Protein AF-A0A7S2QCB8-F1 (afdb_monomer_lite)

Foldseek 3Di:
DVLLVQLVVLLVQLVVLQVLLVVWDPQWPFNLSVLSNLLSVLSNLVSVLSVLVVVLVVLLVVLVVLQVVLVVCVVVVNNVSSVVSPVVSVVSVVVSVVSNPVSVVSNVVSVVSNVVSLVVNVVRLVVTDCVRGVNSSVVNVVVVVVVVVVVVVVVVVVVVVPPDPD

Sequence (166 aa):
FSGLCSANFYLLICAVYVWFALSIPKTCNVRLSDAFLGLGVLNGMMGLVMGCFLCVAQTMLSALSHSAIADKYRIEGREEEASSQESDYETEANWASKGILVPTCLYLVVMNGLMIFWTFGVFQALQADDMKCGGAGFVFWVLFVLNMVNCCLSSATGTSAYQVPQ

pLDDT: mean 89.17, std 12.43, range [39.75, 97.44]

Structure (mmCIF, N/CA/C/O backbone):
data_AF-A0A7S2QCB8-F1
#
_entry.id   AF-A0A7S2QCB8-F1
#
loop_
_atom_site.group_PDB
_atom_site.id
_atom_site.type_symbol
_atom_site.label_atom_id
_atom_site.label_alt_id
_atom_site.label_comp_id
_atom_site.label_asym_id
_atom_site.label_entity_id
_atom_site.label_seq_id
_atom_site.pdbx_PDB_ins_code
_atom_site.Cartn_x
_atom_site.Cartn_y
_atom_site.Cartn_z
_atom_site.occupancy
_atom_site.B_iso_or_equiv
_atom_site.auth_seq_id
_atom_site.auth_comp_id
_atom_site.auth_asym_id
_atom_site.auth_atom_id
_atom_site.pdbx_PDB_model_num
ATOM 1 N N . PHE A 1 1 ? 1.004 -0.190 16.581 1.00 56.00 1 PHE A N 1
ATOM 2 C CA . PHE A 1 1 ? 2.406 -0.137 16.108 1.00 56.00 1 PHE A CA 1
ATOM 3 C C . PHE A 1 1 ? 2.613 -0.799 14.750 1.00 56.00 1 PHE A C 1
ATOM 5 O O . PHE A 1 1 ? 3.162 -0.135 13.883 1.00 56.00 1 PHE A O 1
ATOM 12 N N . SER A 1 2 ? 2.131 -2.029 14.518 1.00 75.12 2 SER A N 1
ATOM 13 C CA . SER A 1 2 ? 2.350 -2.750 13.246 1.00 75.12 2 SER A CA 1
ATOM 14 C C . SER A 1 2 ? 1.977 -1.947 11.983 1.00 75.12 2 SER A C 1
ATOM 16 O O . SER A 1 2 ? 2.818 -1.760 11.109 1.00 75.12 2 SER A O 1
ATOM 18 N N . GLY A 1 3 ? 0.776 -1.354 11.919 1.00 75.12 3 GLY A N 1
ATOM 19 C CA . GLY A 1 3 ? 0.341 -0.669 10.692 1.00 75.12 3 GLY A CA 1
ATOM 20 C C . GLY A 1 3 ? 1.106 0.621 10.357 1.00 75.12 3 GLY A C 1
ATOM 21 O O . GLY A 1 3 ? 1.259 0.937 9.181 1.00 75.12 3 GLY A O 1
ATOM 22 N N . LEU A 1 4 ? 1.649 1.347 11.348 1.00 82.62 4 LEU A N 1
ATOM 23 C CA . LEU A 1 4 ? 2.470 2.541 11.078 1.00 82.62 4 LEU A CA 1
ATOM 24 C C . LEU A 1 4 ? 3.821 2.135 10.482 1.00 82.62 4 LEU A C 1
ATOM 26 O O . LEU A 1 4 ? 4.315 2.786 9.563 1.00 82.62 4 LEU A O 1
ATOM 30 N N . CYS A 1 5 ? 4.396 1.033 10.969 1.00 85.81 5 CYS A N 1
ATOM 31 C CA . CYS A 1 5 ? 5.588 0.442 10.372 1.00 85.81 5 CYS A CA 1
ATOM 32 C C . CYS A 1 5 ? 5.316 0.023 8.921 1.00 85.81 5 CYS A C 1
ATOM 34 O O . CYS A 1 5 ? 6.105 0.358 8.041 1.00 85.81 5 CYS A O 1
ATOM 36 N N . SER A 1 6 ? 4.175 -0.623 8.651 1.00 84.25 6 SER A N 1
ATOM 37 C CA . SER A 1 6 ? 3.771 -0.994 7.289 1.00 84.25 6 SER A CA 1
ATOM 38 C C . SER A 1 6 ? 3.604 0.224 6.376 1.00 84.25 6 SER A C 1
ATOM 40 O O . SER A 1 6 ? 4.128 0.220 5.266 1.00 84.25 6 SER A O 1
ATOM 42 N N . ALA A 1 7 ? 2.935 1.287 6.836 1.00 88.81 7 ALA A N 1
ATOM 43 C CA . ALA A 1 7 ? 2.750 2.510 6.053 1.00 88.81 7 ALA A CA 1
ATOM 44 C C . ALA A 1 7 ? 4.093 3.166 5.683 1.00 88.81 7 ALA A C 1
ATOM 46 O O . ALA A 1 7 ? 4.331 3.473 4.516 1.00 88.81 7 ALA A O 1
ATOM 47 N N . ASN A 1 8 ? 5.004 3.306 6.653 1.00 90.25 8 ASN A N 1
ATOM 48 C CA . ASN A 1 8 ? 6.350 3.829 6.402 1.00 90.25 8 ASN A CA 1
ATOM 49 C C . ASN A 1 8 ? 7.135 2.944 5.429 1.00 90.25 8 ASN A C 1
ATOM 51 O O . ASN A 1 8 ? 7.797 3.452 4.529 1.00 90.25 8 ASN A O 1
ATOM 55 N N . PHE A 1 9 ? 7.032 1.623 5.570 1.00 90.81 9 PHE A N 1
ATOM 56 C CA . PHE A 1 9 ? 7.701 0.684 4.678 1.00 90.81 9 PHE A CA 1
ATOM 57 C C . PHE A 1 9 ? 7.210 0.815 3.228 1.00 90.81 9 PHE A C 1
ATOM 59 O O . PHE A 1 9 ? 8.029 0.877 2.313 1.00 90.81 9 PHE A O 1
ATOM 66 N N . TYR A 1 10 ? 5.899 0.956 3.004 1.00 92.06 10 TYR A N 1
ATOM 67 C CA . TYR A 1 10 ? 5.341 1.201 1.669 1.00 92.06 10 TYR A CA 1
ATOM 68 C C . TYR A 1 10 ? 5.798 2.534 1.060 1.00 92.06 10 TYR A C 1
ATOM 70 O O . TYR A 1 10 ? 6.093 2.593 -0.135 1.00 92.06 10 TYR A O 1
ATOM 78 N N . LEU A 1 11 ? 5.917 3.593 1.867 1.00 92.50 11 LEU A N 1
ATOM 79 C CA . LEU A 1 11 ? 6.437 4.886 1.410 1.00 92.50 11 LEU A CA 1
ATOM 80 C C . LEU A 1 11 ? 7.932 4.824 1.066 1.00 92.50 11 LEU A C 1
ATOM 82 O O . LEU A 1 11 ? 8.352 5.393 0.059 1.00 92.50 11 LEU A O 1
ATOM 86 N N . LEU A 1 12 ? 8.728 4.092 1.849 1.00 94.44 12 LEU A N 1
ATOM 87 C CA . LEU A 1 12 ? 10.137 3.840 1.534 1.00 94.44 12 LEU A CA 1
ATOM 88 C C . LEU A 1 12 ? 10.278 3.052 0.230 1.00 94.44 12 LEU A C 1
ATOM 90 O O . LEU A 1 12 ? 11.070 3.424 -0.633 1.00 94.44 12 LEU A O 1
ATOM 94 N N . ILE A 1 13 ? 9.471 2.006 0.055 1.00 92.50 13 ILE A N 1
ATOM 95 C CA . ILE A 1 13 ? 9.420 1.236 -1.188 1.00 92.50 13 ILE A CA 1
ATOM 96 C C . ILE A 1 13 ? 9.054 2.141 -2.370 1.00 92.50 13 ILE A C 1
ATOM 98 O O . ILE A 1 13 ? 9.735 2.099 -3.393 1.00 92.50 13 ILE A O 1
ATOM 102 N N . CYS A 1 14 ? 8.032 2.990 -2.230 1.00 95.19 14 CYS A N 1
ATOM 103 C CA . CYS A 1 14 ? 7.658 3.978 -3.242 1.00 95.19 14 CYS A CA 1
ATOM 104 C C . CYS A 1 14 ? 8.858 4.843 -3.652 1.00 95.19 14 CYS A C 1
ATOM 106 O O . CYS A 1 14 ? 9.175 4.926 -4.839 1.00 95.19 14 CYS A O 1
ATOM 108 N N . ALA A 1 15 ? 9.575 5.414 -2.679 1.00 95.75 15 ALA A N 1
ATOM 109 C CA . ALA A 1 15 ? 10.750 6.239 -2.940 1.00 95.75 15 ALA A CA 1
ATOM 110 C C . ALA A 1 15 ? 11.845 5.470 -3.698 1.00 95.75 15 ALA A C 1
ATOM 112 O O . ALA A 1 15 ? 12.401 5.993 -4.662 1.00 95.75 15 ALA A O 1
ATOM 113 N N . VAL A 1 16 ? 12.110 4.216 -3.316 1.00 94.81 16 VAL A N 1
ATOM 114 C CA . VAL A 1 16 ? 13.086 3.349 -3.995 1.00 94.81 16 VAL A CA 1
ATOM 115 C C . VAL A 1 16 ? 12.671 3.077 -5.445 1.00 94.81 16 VAL A C 1
ATOM 117 O O . VAL A 1 16 ? 13.484 3.248 -6.351 1.00 94.81 16 VAL A O 1
ATOM 120 N N . TYR A 1 17 ? 11.412 2.709 -5.692 1.00 94.62 17 TYR A N 1
ATOM 121 C CA . TYR A 1 17 ? 10.902 2.460 -7.046 1.00 94.62 17 TYR A CA 1
ATOM 122 C C . TYR A 1 17 ? 10.975 3.706 -7.935 1.00 94.62 17 TYR A C 1
ATOM 124 O O . TYR A 1 17 ? 11.437 3.617 -9.072 1.00 94.62 17 TYR A O 1
ATOM 132 N N . VAL A 1 18 ? 10.568 4.870 -7.420 1.00 95.94 18 VAL A N 1
ATOM 133 C CA . VAL A 1 18 ? 10.632 6.142 -8.156 1.00 95.94 18 VAL A CA 1
ATOM 134 C C . VAL A 1 18 ? 12.083 6.524 -8.450 1.00 95.94 18 VAL A C 1
ATOM 136 O O . VAL A 1 18 ? 12.406 6.894 -9.577 1.00 95.94 18 VAL A O 1
ATOM 139 N N . TRP A 1 19 ? 12.978 6.379 -7.471 1.00 95.56 19 TRP A N 1
ATOM 140 C CA . TRP A 1 19 ? 14.405 6.633 -7.657 1.00 95.56 19 TRP A CA 1
ATOM 141 C C . TRP A 1 19 ? 15.010 5.746 -8.753 1.00 95.56 19 TRP A C 1
ATOM 143 O O . TRP A 1 19 ? 15.712 6.236 -9.643 1.00 95.56 19 TRP A O 1
ATOM 153 N N . PHE A 1 20 ? 14.700 4.446 -8.741 1.00 92.50 20 PHE A N 1
ATOM 154 C CA . PHE A 1 20 ? 15.151 3.526 -9.785 1.00 92.50 20 PHE A CA 1
ATOM 155 C C . PHE A 1 20 ? 14.549 3.852 -11.149 1.00 92.50 20 PHE A C 1
ATOM 157 O O . PHE A 1 20 ? 15.282 3.840 -12.135 1.00 92.50 20 PHE A O 1
ATOM 164 N N . ALA A 1 21 ? 13.264 4.212 -11.221 1.00 94.62 21 ALA A N 1
ATOM 165 C CA . ALA A 1 21 ? 12.627 4.615 -12.473 1.00 94.62 21 ALA A CA 1
ATOM 166 C C . ALA A 1 21 ? 13.378 5.773 -13.150 1.00 94.62 21 ALA A C 1
ATOM 168 O O . ALA A 1 21 ? 13.568 5.753 -14.367 1.00 94.62 21 ALA A O 1
ATOM 169 N N . LEU A 1 22 ? 13.848 6.745 -12.360 1.00 94.94 22 LEU A N 1
ATOM 170 C CA . LEU A 1 22 ? 14.623 7.897 -12.834 1.00 94.94 22 LEU A CA 1
ATOM 171 C C . LEU A 1 22 ? 16.081 7.558 -13.180 1.00 94.94 22 LEU A C 1
ATOM 173 O O . LEU A 1 22 ? 16.705 8.279 -13.955 1.00 94.94 22 LEU A O 1
ATOM 177 N N . SER A 1 23 ? 16.618 6.470 -12.626 1.00 94.75 23 SER A N 1
ATOM 178 C CA . SER A 1 23 ? 17.999 6.027 -12.856 1.00 94.75 23 SER A CA 1
ATOM 179 C C . SER A 1 23 ? 18.163 5.196 -14.137 1.00 94.75 23 SER A C 1
ATOM 181 O O . SER A 1 23 ? 19.288 4.969 -14.581 1.00 94.75 23 SER A O 1
ATOM 183 N N . ILE A 1 24 ? 17.064 4.731 -14.743 1.00 92.31 24 ILE A N 1
ATOM 184 C CA . ILE A 1 24 ? 17.103 3.911 -15.959 1.00 92.31 24 ILE A CA 1
ATOM 185 C C . ILE A 1 24 ? 17.470 4.786 -17.172 1.00 92.31 24 ILE A C 1
ATOM 187 O O . ILE A 1 24 ? 16.783 5.777 -17.444 1.00 92.31 24 ILE A O 1
ATOM 191 N N . PRO A 1 25 ? 18.509 4.424 -17.951 1.00 92.88 25 PRO A N 1
ATOM 192 C CA . PRO A 1 25 ? 18.880 5.163 -19.150 1.00 92.88 25 PRO A CA 1
ATOM 193 C C . PRO A 1 25 ? 17.734 5.220 -20.165 1.00 92.88 25 PRO A C 1
ATOM 195 O O . PRO A 1 25 ? 17.111 4.204 -20.478 1.00 92.88 25 PRO A O 1
ATOM 198 N N . LYS A 1 26 ? 17.524 6.391 -20.779 1.00 91.75 26 LYS A N 1
ATOM 199 C CA . LYS A 1 26 ? 16.539 6.572 -21.867 1.00 91.75 26 LYS A CA 1
ATOM 200 C C . LYS A 1 26 ? 16.840 5.726 -23.116 1.00 91.75 26 LYS A C 1
ATOM 202 O O . LYS A 1 26 ? 15.996 5.624 -23.995 1.00 91.75 26 LYS A O 1
ATOM 207 N N . THR A 1 27 ? 18.039 5.148 -23.199 1.00 92.44 27 THR A N 1
ATOM 208 C CA . THR A 1 27 ? 18.498 4.251 -24.272 1.00 92.44 27 THR A CA 1
ATOM 209 C C . THR A 1 27 ? 18.047 2.800 -24.097 1.00 92.44 27 THR A C 1
ATOM 211 O O . THR A 1 27 ? 18.306 1.981 -24.979 1.00 92.44 27 THR A O 1
ATOM 214 N N . CYS A 1 28 ? 17.414 2.456 -22.972 1.00 91.00 28 CYS A N 1
ATOM 215 C CA . CYS A 1 28 ? 16.881 1.118 -22.740 1.00 91.00 28 CYS A CA 1
ATOM 216 C C . CYS A 1 28 ? 15.821 0.778 -23.802 1.00 91.00 28 CYS A C 1
ATOM 218 O O . CYS A 1 28 ? 14.974 1.601 -24.149 1.00 91.00 28 CYS A O 1
ATOM 220 N N . ASN A 1 29 ? 15.876 -0.443 -24.336 1.00 93.31 29 ASN A N 1
ATOM 221 C CA . ASN A 1 29 ? 15.007 -0.895 -25.428 1.00 93.31 29 ASN A CA 1
ATOM 222 C C . ASN A 1 29 ? 13.550 -1.127 -24.993 1.00 93.31 29 ASN A C 1
ATOM 224 O O . ASN A 1 29 ? 12.677 -1.299 -25.841 1.00 93.31 29 ASN A O 1
ATOM 228 N N . VAL A 1 30 ? 13.290 -1.138 -23.684 1.00 94.19 30 VAL A N 1
ATOM 229 C CA . VAL A 1 30 ? 11.980 -1.388 -23.083 1.00 94.19 30 VAL A CA 1
ATOM 230 C C . VAL A 1 30 ? 11.581 -0.263 -22.130 1.00 94.19 30 VAL A C 1
ATOM 232 O O . VAL A 1 30 ? 12.409 0.430 -21.541 1.00 94.19 30 VAL A O 1
ATOM 235 N N . ARG A 1 31 ? 10.272 -0.115 -21.919 1.00 94.00 31 ARG A N 1
ATOM 236 C CA . ARG A 1 31 ? 9.667 0.872 -21.007 1.00 94.00 31 ARG A CA 1
ATOM 237 C C . ARG A 1 31 ? 9.683 0.396 -19.551 1.00 94.00 31 ARG A C 1
ATOM 239 O O . ARG A 1 31 ? 8.649 0.356 -18.894 1.00 94.00 31 ARG A O 1
ATOM 246 N N . LEU A 1 32 ? 10.847 -0.023 -19.058 1.00 92.88 32 LEU A N 1
ATOM 247 C CA . LEU A 1 32 ? 10.976 -0.542 -17.694 1.00 92.88 32 LEU A CA 1
ATOM 248 C C . LEU A 1 32 ? 10.801 0.576 -16.650 1.00 92.88 32 LEU A C 1
ATOM 250 O O . LEU A 1 32 ? 10.198 0.347 -15.608 1.00 92.88 32 LEU A O 1
ATOM 254 N N . SER A 1 33 ? 11.230 1.803 -16.971 1.00 94.44 33 SER A N 1
ATOM 255 C CA . SER A 1 33 ? 11.021 2.994 -16.130 1.00 94.44 33 SER A CA 1
ATOM 256 C C . SER A 1 33 ? 9.543 3.214 -15.782 1.00 94.44 33 SER A C 1
ATOM 258 O O . SER A 1 33 ? 9.221 3.433 -14.617 1.00 94.44 33 SER A O 1
ATOM 260 N N . ASP A 1 34 ? 8.632 3.028 -16.742 1.00 95.75 34 ASP A N 1
ATOM 261 C CA . ASP A 1 34 ? 7.192 3.177 -16.503 1.00 95.75 34 ASP A CA 1
ATOM 262 C C . ASP A 1 34 ? 6.638 2.087 -15.575 1.00 95.75 34 ASP A C 1
ATOM 264 O O . ASP A 1 34 ? 5.755 2.358 -14.761 1.00 95.75 34 ASP A O 1
ATOM 268 N N . ALA A 1 35 ? 7.178 0.865 -15.660 1.00 95.19 35 ALA A N 1
ATOM 269 C CA . ALA A 1 35 ? 6.815 -0.216 -14.748 1.00 95.19 35 ALA A CA 1
ATOM 270 C C . ALA A 1 35 ? 7.257 0.105 -13.312 1.00 95.19 35 ALA A C 1
ATOM 272 O O . ALA A 1 35 ? 6.443 0.028 -12.392 1.00 95.19 35 ALA A O 1
ATOM 273 N N . PHE A 1 36 ? 8.512 0.533 -13.122 1.00 95.62 36 PHE A N 1
ATOM 274 C CA . PHE A 1 36 ? 9.020 0.962 -11.814 1.00 95.62 36 PHE A CA 1
ATOM 275 C C . PHE A 1 36 ? 8.232 2.155 -11.262 1.00 95.62 36 PHE A C 1
ATOM 277 O O . PHE A 1 36 ? 7.857 2.145 -10.092 1.00 95.62 36 PHE A O 1
ATOM 284 N N . LEU A 1 37 ? 7.929 3.155 -12.093 1.00 97.12 37 LEU A N 1
ATOM 285 C CA . LEU A 1 37 ? 7.172 4.333 -11.675 1.00 97.12 37 LEU A CA 1
ATOM 286 C C . LEU A 1 37 ? 5.752 3.960 -11.234 1.00 97.12 37 LEU A C 1
ATOM 288 O O . LEU A 1 37 ? 5.313 4.385 -10.166 1.00 97.12 37 LEU A O 1
ATOM 292 N N . GLY A 1 38 ? 5.052 3.133 -12.015 1.00 96.25 38 GLY A N 1
ATOM 293 C CA . GLY A 1 38 ? 3.713 2.662 -11.670 1.00 96.25 38 GLY A CA 1
ATOM 294 C C . GLY A 1 38 ? 3.691 1.843 -10.382 1.00 96.25 38 GLY A C 1
ATOM 295 O O . GLY A 1 38 ? 2.873 2.111 -9.501 1.00 96.25 38 GLY A O 1
ATOM 296 N N . LEU A 1 39 ? 4.638 0.910 -10.221 1.00 95.81 39 LEU A N 1
ATOM 297 C CA . LEU A 1 39 ? 4.814 0.157 -8.976 1.00 95.81 39 LEU A CA 1
ATOM 298 C C . LEU A 1 39 ? 5.092 1.091 -7.792 1.00 95.81 39 LEU A C 1
ATOM 300 O O . LEU A 1 39 ? 4.492 0.917 -6.732 1.00 95.81 39 LEU A O 1
ATOM 304 N N . GLY A 1 40 ? 5.945 2.101 -7.965 1.00 96.31 40 GLY A N 1
ATOM 305 C CA . GLY A 1 40 ? 6.236 3.093 -6.932 1.00 96.31 40 GLY A CA 1
ATOM 306 C C . GLY A 1 40 ? 4.990 3.855 -6.492 1.00 96.31 40 GLY A C 1
ATOM 307 O O . GLY A 1 40 ? 4.644 3.834 -5.313 1.00 96.31 40 GLY A O 1
ATOM 308 N N . VAL A 1 41 ? 4.261 4.449 -7.441 1.00 97.44 41 VAL A N 1
ATOM 309 C CA . VAL A 1 41 ? 3.033 5.215 -7.167 1.00 97.44 41 VAL A CA 1
ATOM 310 C C . VAL A 1 41 ? 1.978 4.356 -6.468 1.00 97.44 41 VAL A C 1
ATOM 312 O O . VAL A 1 41 ? 1.399 4.785 -5.470 1.00 97.44 41 VAL A O 1
ATOM 315 N N . LEU A 1 42 ? 1.757 3.125 -6.937 1.00 96.94 42 LEU A N 1
ATOM 316 C CA . LEU A 1 42 ? 0.808 2.198 -6.317 1.00 96.94 42 LEU A CA 1
ATOM 317 C C . LEU A 1 42 ? 1.217 1.810 -4.890 1.00 96.94 42 LEU A C 1
ATOM 319 O O . LEU A 1 42 ? 0.365 1.788 -4.004 1.00 96.94 42 LEU A O 1
ATOM 323 N N . ASN A 1 43 ? 2.508 1.574 -4.631 1.00 95.19 43 ASN A N 1
ATOM 324 C CA . ASN A 1 43 ? 3.004 1.352 -3.268 1.00 95.19 43 ASN A CA 1
ATOM 325 C C . ASN A 1 43 ? 2.822 2.601 -2.388 1.00 95.19 43 ASN A C 1
ATOM 327 O O . ASN A 1 43 ? 2.431 2.480 -1.231 1.00 95.19 43 ASN A O 1
ATOM 331 N N . GLY A 1 44 ? 3.019 3.805 -2.931 1.00 96.06 44 GLY A N 1
ATOM 332 C CA . GLY A 1 44 ? 2.738 5.054 -2.220 1.00 96.06 44 GLY A CA 1
ATOM 333 C C . GLY A 1 44 ? 1.266 5.174 -1.814 1.00 96.06 44 GLY A C 1
ATOM 334 O O . GLY A 1 44 ? 0.964 5.451 -0.653 1.00 96.06 44 GLY A O 1
ATOM 335 N N . MET A 1 45 ? 0.347 4.882 -2.740 1.00 96.81 45 MET A N 1
ATOM 336 C CA . MET A 1 45 ? -1.092 4.837 -2.453 1.00 96.81 45 MET A CA 1
ATOM 337 C C . MET A 1 45 ? -1.437 3.762 -1.416 1.00 96.81 45 MET A C 1
ATOM 339 O O . MET A 1 45 ? -2.250 4.018 -0.530 1.00 96.81 45 MET A O 1
ATOM 343 N N . MET A 1 46 ? -0.786 2.595 -1.464 1.00 94.50 46 MET A N 1
ATOM 344 C CA . MET A 1 46 ? -0.945 1.556 -0.442 1.00 94.50 46 MET A CA 1
ATOM 345 C C . MET A 1 46 ? -0.528 2.057 0.949 1.00 94.50 46 MET A C 1
ATOM 347 O O . MET A 1 46 ? -1.225 1.803 1.928 1.00 94.50 46 MET A O 1
ATOM 351 N N . GLY A 1 47 ? 0.561 2.825 1.046 1.00 93.81 47 GLY A N 1
ATOM 352 C CA . GLY A 1 47 ? 0.979 3.463 2.298 1.00 93.81 47 GLY A CA 1
ATOM 353 C C . GLY A 1 47 ? -0.096 4.388 2.882 1.00 93.81 47 GLY A C 1
ATOM 354 O O . GLY A 1 47 ? -0.376 4.324 4.080 1.00 93.81 47 GLY A O 1
ATOM 355 N N . LEU A 1 48 ? -0.756 5.187 2.037 1.00 94.75 48 LEU A N 1
ATOM 356 C CA . LEU A 1 48 ? -1.869 6.053 2.451 1.00 94.75 48 LEU A CA 1
ATOM 357 C C . LEU A 1 48 ? -3.085 5.244 2.916 1.00 94.75 48 LEU A C 1
ATOM 359 O O . LEU A 1 48 ? -3.654 5.541 3.964 1.00 94.75 48 LEU A O 1
ATOM 363 N N . VAL A 1 49 ? -3.441 4.188 2.181 1.00 94.38 49 VAL A N 1
ATOM 364 C CA . VAL A 1 49 ? -4.520 3.259 2.547 1.00 94.38 49 VAL A CA 1
ATOM 365 C C . VAL A 1 49 ? -4.268 2.633 3.920 1.00 94.38 49 VAL A C 1
ATOM 367 O O . VAL A 1 49 ? -5.172 2.597 4.754 1.00 94.38 49 VAL A O 1
ATOM 370 N N . MET A 1 50 ? -3.035 2.195 4.194 1.00 92.56 50 MET A N 1
ATOM 371 C CA . MET A 1 50 ? -2.654 1.661 5.508 1.00 92.56 50 MET A CA 1
ATOM 372 C C . MET A 1 50 ? -2.772 2.718 6.611 1.00 92.56 50 MET A C 1
ATOM 374 O O . MET A 1 50 ? -3.228 2.406 7.710 1.00 92.56 50 MET A O 1
ATOM 378 N N . GLY A 1 51 ? -2.435 3.976 6.314 1.00 91.94 51 GLY A N 1
ATOM 379 C CA . GLY A 1 51 ? -2.690 5.108 7.207 1.00 91.94 51 GLY A CA 1
ATOM 380 C C . GLY A 1 51 ? -4.177 5.274 7.538 1.00 91.94 51 GLY A C 1
ATOM 381 O O . GLY A 1 51 ? -4.533 5.397 8.707 1.00 91.94 51 GLY A O 1
ATOM 382 N N . CYS A 1 52 ? -5.061 5.191 6.540 1.00 92.94 52 CYS A N 1
ATOM 383 C CA . CYS A 1 52 ? -6.508 5.244 6.762 1.00 92.94 52 CYS A CA 1
ATOM 384 C C . CYS A 1 52 ? -7.007 4.072 7.621 1.00 92.94 52 CYS A C 1
ATOM 386 O O . CYS A 1 52 ? -7.798 4.281 8.541 1.00 92.94 52 CYS A O 1
ATOM 388 N N . PHE A 1 53 ? -6.522 2.851 7.369 1.00 92.06 53 PHE A N 1
ATOM 389 C CA . PHE A 1 53 ? -6.870 1.688 8.188 1.00 92.06 53 PHE A CA 1
ATOM 390 C C . PHE A 1 53 ? -6.434 1.840 9.646 1.00 92.06 53 PHE A C 1
ATOM 392 O O . PHE A 1 53 ? -7.162 1.405 10.534 1.00 92.06 53 PHE A O 1
ATOM 399 N N . LEU A 1 54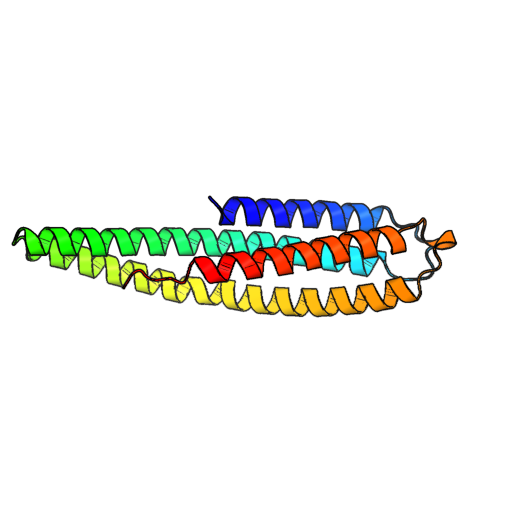 ? -5.295 2.483 9.919 1.00 92.50 54 LEU A N 1
ATOM 400 C CA . LEU A 1 54 ? -4.874 2.776 11.291 1.00 92.50 54 LEU A CA 1
ATOM 401 C C . LEU A 1 54 ? -5.858 3.694 12.016 1.00 92.50 54 LEU A C 1
ATOM 403 O O . LEU A 1 54 ? -6.172 3.426 13.172 1.00 92.50 54 LEU A O 1
ATOM 407 N N . CYS A 1 55 ? -6.352 4.742 11.354 1.00 91.69 55 CYS A N 1
ATOM 408 C CA . CYS A 1 55 ? -7.345 5.638 11.947 1.00 91.69 55 CYS A CA 1
ATOM 409 C C . CYS A 1 55 ? -8.638 4.884 12.280 1.00 91.69 55 CYS A C 1
ATOM 411 O O . CYS A 1 55 ? -9.141 4.990 13.394 1.00 91.69 55 CYS A O 1
ATOM 413 N N . VAL A 1 56 ? -9.131 4.053 11.354 1.00 92.38 56 VAL A N 1
ATOM 414 C CA . VAL A 1 56 ? -10.324 3.221 11.592 1.00 92.38 56 VAL A CA 1
ATOM 415 C C . VAL A 1 56 ? -10.087 2.224 12.731 1.00 92.38 56 VAL A C 1
ATOM 417 O O . VAL A 1 56 ? -10.953 2.042 13.583 1.00 92.38 56 VAL A O 1
ATOM 420 N N . ALA A 1 57 ? -8.906 1.604 12.785 1.00 91.19 57 ALA A N 1
ATOM 421 C CA . ALA A 1 57 ? -8.547 0.679 13.853 1.00 91.19 57 ALA A CA 1
ATOM 422 C C . ALA A 1 57 ? -8.493 1.368 15.226 1.00 91.19 57 ALA A C 1
ATOM 424 O O . ALA A 1 57 ? -8.904 0.770 16.214 1.00 91.19 57 ALA A O 1
ATOM 425 N N . GLN A 1 58 ? -8.029 2.6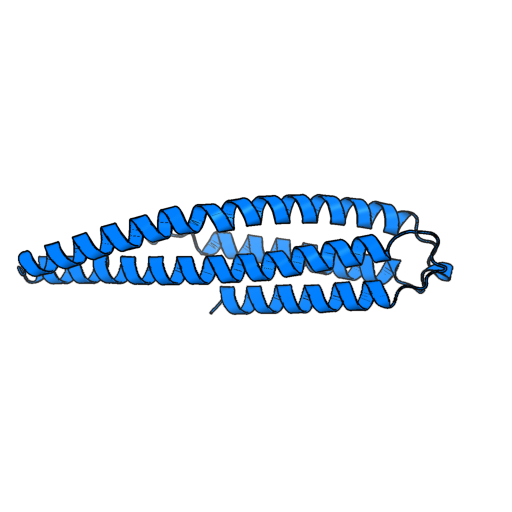19 15.300 1.00 91.88 58 GLN A N 1
ATOM 426 C CA . GLN A 1 58 ? -8.058 3.401 16.540 1.00 91.88 58 GLN A CA 1
ATOM 427 C C . GLN A 1 58 ? -9.491 3.649 17.020 1.00 91.88 58 GLN A C 1
ATOM 429 O O . GLN A 1 58 ? -9.766 3.436 18.198 1.00 91.88 58 GLN A O 1
ATOM 434 N N . THR A 1 59 ? -10.408 4.022 16.122 1.00 91.94 59 THR A N 1
ATOM 435 C CA . THR A 1 59 ? -11.830 4.184 16.468 1.00 91.94 59 THR A CA 1
ATOM 436 C C . THR A 1 59 ? -12.460 2.862 16.904 1.00 91.94 59 THR A C 1
ATOM 438 O O . THR A 1 59 ? -13.170 2.829 17.899 1.00 91.94 59 THR A O 1
ATOM 441 N N . MET A 1 60 ? -12.149 1.748 16.231 1.00 91.19 60 MET A N 1
ATOM 442 C CA . MET A 1 60 ? -12.630 0.426 16.656 1.00 91.19 60 MET A CA 1
ATOM 443 C C . MET A 1 60 ? -12.108 0.028 18.040 1.00 91.19 60 MET A C 1
ATOM 445 O O . MET A 1 60 ? -12.853 -0.530 18.838 1.00 91.19 60 MET A O 1
ATOM 449 N N . LEU A 1 61 ? -10.838 0.311 18.347 1.00 92.25 61 LEU A N 1
ATOM 450 C CA . LEU A 1 61 ? -10.272 0.041 19.672 1.00 92.25 61 LEU A CA 1
ATOM 451 C C . LEU A 1 61 ? -10.910 0.914 20.761 1.00 92.25 61 LEU A C 1
ATOM 453 O O . LEU A 1 61 ? -11.130 0.421 21.864 1.00 92.25 61 LEU A O 1
ATOM 457 N N . SER A 1 62 ? -11.228 2.175 20.447 1.00 92.75 62 SER A N 1
ATOM 458 C CA . SER A 1 62 ? -11.991 3.065 21.332 1.00 92.75 62 SER A CA 1
ATOM 459 C C . SER A 1 62 ? -13.375 2.484 21.630 1.00 92.75 62 SER A C 1
ATOM 461 O O . SER A 1 62 ? -13.708 2.262 22.794 1.00 92.75 62 SER A O 1
ATOM 463 N N . ALA A 1 63 ? -14.107 2.079 20.590 1.00 90.81 63 ALA A N 1
ATOM 464 C CA . ALA A 1 63 ? -15.416 1.454 20.734 1.00 90.81 63 ALA A CA 1
ATOM 465 C C . ALA A 1 63 ? -15.339 0.190 21.613 1.00 90.81 63 ALA A C 1
ATOM 467 O O . ALA A 1 63 ? -16.089 0.038 22.577 1.00 90.81 63 ALA A O 1
ATOM 468 N N . LEU A 1 64 ? -14.379 -0.704 21.352 1.00 91.56 64 LEU A N 1
ATOM 469 C CA . LEU A 1 64 ? -14.181 -1.905 22.174 1.00 91.56 64 LEU A CA 1
ATOM 470 C C . LEU A 1 64 ? -13.874 -1.578 23.644 1.00 91.56 64 LEU A C 1
ATOM 472 O O . LEU A 1 64 ? -14.296 -2.319 24.530 1.00 91.56 64 LEU A O 1
ATOM 476 N N . SER A 1 65 ? -13.184 -0.468 23.919 1.00 93.69 65 SER A N 1
ATOM 477 C CA . SER A 1 65 ? -12.972 0.004 25.289 1.00 93.69 65 SER A CA 1
ATOM 478 C C . SER A 1 65 ? -14.289 0.397 25.961 1.00 93.69 65 SER A C 1
ATOM 480 O O . SER A 1 65 ? -14.497 0.030 27.116 1.00 93.69 65 SER A O 1
ATOM 482 N N . HIS A 1 66 ? -15.188 1.094 25.260 1.00 90.00 66 HIS A N 1
ATOM 483 C CA . HIS A 1 66 ? -16.515 1.441 25.783 1.00 90.00 66 HIS A CA 1
ATOM 484 C C . HIS A 1 66 ? -17.343 0.194 26.110 1.00 90.00 66 HIS A C 1
ATOM 486 O O . HIS A 1 66 ? -17.904 0.099 27.200 1.00 90.00 66 HIS A O 1
ATOM 492 N N . SER A 1 67 ? -17.326 -0.814 25.233 1.00 91.62 67 SER A N 1
ATOM 493 C CA . SER A 1 67 ? -17.986 -2.102 25.486 1.00 91.62 67 SER A CA 1
ATOM 494 C C . SER A 1 67 ? -17.426 -2.811 26.730 1.00 91.62 67 SER A C 1
ATOM 496 O O . SER A 1 67 ? -18.193 -3.243 27.590 1.00 91.62 67 SER A O 1
ATOM 498 N N . ALA A 1 68 ? -16.099 -2.859 26.892 1.00 94.88 68 ALA A N 1
ATOM 499 C CA . ALA A 1 68 ? -15.476 -3.474 28.067 1.00 94.88 68 ALA A CA 1
ATOM 500 C C . ALA A 1 68 ? -15.799 -2.726 29.378 1.00 94.88 68 ALA A C 1
ATOM 502 O O . ALA A 1 68 ? -15.948 -3.344 30.436 1.00 94.88 68 ALA A O 1
ATOM 503 N N . ILE A 1 69 ? -15.912 -1.394 29.325 1.00 94.62 69 ILE A N 1
ATOM 504 C CA . ILE A 1 69 ? -16.304 -0.569 30.476 1.00 94.62 69 ILE A CA 1
ATOM 505 C C . ILE A 1 69 ? -17.789 -0.775 30.811 1.00 94.62 69 ILE A C 1
ATOM 507 O O . ILE A 1 69 ? -18.123 -0.901 31.990 1.00 94.62 69 ILE A O 1
ATOM 511 N N . ALA A 1 70 ? -18.665 -0.866 29.806 1.00 92.75 70 ALA A N 1
ATOM 512 C CA . ALA A 1 70 ? -20.087 -1.152 30.000 1.00 92.75 70 ALA A CA 1
ATOM 513 C C . ALA A 1 70 ? -20.296 -2.486 30.738 1.00 92.75 70 ALA A C 1
ATOM 515 O O . ALA A 1 70 ? -21.030 -2.544 31.727 1.00 92.75 70 ALA A O 1
ATOM 516 N N . ASP A 1 71 ? -19.573 -3.536 30.330 1.00 94.12 71 ASP A N 1
ATOM 517 C CA . ASP A 1 71 ? -19.617 -4.841 30.997 1.00 94.12 71 ASP A CA 1
ATOM 518 C C . ASP A 1 71 ? -19.184 -4.760 32.463 1.00 94.12 71 ASP A C 1
ATOM 520 O O . ASP A 1 71 ? -19.819 -5.356 33.338 1.00 94.12 71 ASP A O 1
ATOM 524 N N . LYS A 1 72 ? -18.140 -3.977 32.758 1.00 95.62 72 LYS A N 1
ATOM 525 C CA . LYS A 1 72 ? -17.705 -3.736 34.136 1.00 95.62 72 LYS A CA 1
ATOM 526 C C . LYS A 1 72 ? -18.803 -3.057 34.963 1.00 95.62 72 LYS A C 1
ATOM 528 O O . LYS A 1 72 ? -19.074 -3.506 36.076 1.00 95.62 72 LYS A O 1
ATOM 533 N N . TYR A 1 73 ? -19.448 -2.012 34.443 1.00 94.44 73 TYR A N 1
ATOM 534 C CA . TYR A 1 73 ? -20.513 -1.310 35.170 1.00 94.44 73 TYR A CA 1
ATOM 535 C C . TYR A 1 73 ? -21.745 -2.177 35.413 1.00 94.44 73 TYR A C 1
ATOM 537 O O . TYR A 1 73 ? -22.340 -2.098 36.489 1.00 94.44 73 TYR A O 1
ATOM 545 N N . ARG A 1 74 ? -22.078 -3.064 34.473 1.00 92.81 74 ARG A N 1
ATOM 546 C CA . ARG A 1 74 ? -23.156 -4.041 34.647 1.00 92.81 74 ARG A CA 1
ATOM 547 C C . ARG A 1 74 ? -22.862 -5.022 35.785 1.00 92.81 74 ARG A C 1
ATOM 549 O O . ARG A 1 74 ? -23.732 -5.295 36.605 1.00 92.81 74 ARG A O 1
ATOM 556 N N . ILE A 1 75 ? -21.618 -5.495 35.902 1.00 96.06 75 ILE A N 1
ATOM 557 C CA . ILE A 1 75 ? -21.193 -6.350 37.028 1.00 96.06 75 ILE A CA 1
ATOM 558 C C . ILE A 1 75 ? -21.269 -5.593 38.368 1.00 96.06 75 ILE A C 1
ATOM 560 O O . ILE A 1 75 ? -21.600 -6.186 39.392 1.00 96.06 75 ILE A O 1
ATOM 564 N N . GLU A 1 76 ? -21.000 -4.284 38.369 1.00 95.94 76 GLU A N 1
ATOM 565 C CA . GLU A 1 76 ? -21.115 -3.412 39.549 1.00 95.94 76 GLU A CA 1
ATOM 566 C C . GLU A 1 76 ? -22.568 -3.008 39.887 1.00 95.94 76 GLU A C 1
ATOM 568 O O . GLU A 1 76 ? -22.792 -2.345 40.901 1.00 95.94 76 GLU A O 1
ATOM 573 N N . GLY A 1 77 ? -23.561 -3.387 39.072 1.00 97.06 77 GLY A N 1
ATOM 574 C CA . GLY A 1 77 ? -24.968 -3.001 39.249 1.00 97.06 77 GLY A CA 1
ATOM 575 C C . GLY A 1 77 ? -25.266 -1.534 38.911 1.00 97.06 77 GLY A C 1
ATOM 576 O O . GLY A 1 77 ? -26.272 -0.985 39.360 1.00 97.06 77 GLY A O 1
ATOM 577 N N . ARG A 1 78 ? -24.393 -0.878 38.137 1.00 94.94 78 ARG A N 1
ATOM 578 C CA . ARG A 1 78 ? -24.514 0.526 37.703 1.00 94.94 78 ARG A CA 1
ATOM 579 C C . ARG A 1 78 ? -25.126 0.603 36.302 1.00 94.94 78 ARG A C 1
ATOM 581 O O . ARG A 1 78 ? -24.483 1.040 35.351 1.00 94.94 78 ARG A O 1
ATOM 588 N N . GLU A 1 79 ? -26.379 0.167 36.186 1.00 95.38 79 GLU A N 1
ATOM 589 C CA . GLU A 1 79 ? -27.080 -0.015 34.899 1.00 95.38 79 GLU A CA 1
ATOM 590 C C . GLU A 1 79 ? -27.203 1.272 34.064 1.00 95.38 79 GLU A C 1
ATOM 592 O O . GLU A 1 79 ? -27.065 1.237 32.843 1.00 95.38 79 GLU A O 1
ATOM 597 N N . GLU A 1 80 ? -27.412 2.429 34.700 1.00 94.75 80 GLU A N 1
ATOM 598 C CA . GLU A 1 80 ? -27.532 3.706 33.981 1.00 94.75 80 GLU A CA 1
ATOM 599 C C . GLU A 1 80 ? -26.222 4.072 33.263 1.00 94.75 80 GLU A C 1
ATOM 601 O O . GLU A 1 80 ? -26.225 4.423 32.083 1.00 94.75 80 GLU A O 1
ATOM 606 N N . GLU A 1 81 ? -25.081 3.893 33.932 1.00 93.31 81 GLU A N 1
ATOM 607 C CA . GLU A 1 81 ? -23.765 4.156 33.345 1.00 93.31 81 GLU A CA 1
ATOM 608 C C . GLU A 1 81 ? -23.382 3.122 32.287 1.00 93.31 81 GLU A C 1
ATOM 610 O O . GLU A 1 81 ? -22.795 3.484 31.267 1.00 93.31 81 GLU A O 1
ATOM 615 N N . ALA A 1 82 ? -23.751 1.855 32.496 1.00 91.94 82 ALA A N 1
ATOM 616 C CA . ALA A 1 82 ? -23.574 0.809 31.495 1.00 91.94 82 ALA A CA 1
ATOM 617 C C . ALA A 1 82 ? -24.315 1.161 30.192 1.00 91.94 82 ALA A C 1
ATOM 619 O O . ALA A 1 82 ? -23.717 1.100 29.118 1.00 91.94 82 ALA A O 1
ATOM 620 N N . SER A 1 83 ? -25.566 1.630 30.291 1.00 94.38 83 SER A N 1
ATOM 621 C CA . SER A 1 83 ? -26.370 2.012 29.121 1.00 94.38 83 SER A CA 1
ATOM 622 C C . SER A 1 83 ? -25.778 3.191 28.337 1.00 94.38 83 SER A C 1
ATOM 624 O O . SER A 1 83 ? -25.794 3.195 27.105 1.00 94.38 83 SER A O 1
ATOM 626 N N . SER A 1 84 ? -25.187 4.171 29.033 1.00 94.19 84 SER A N 1
ATOM 627 C CA . SER A 1 84 ? -24.509 5.296 28.381 1.00 94.19 84 SER A CA 1
ATOM 628 C C . SER A 1 84 ? -23.290 4.828 27.584 1.00 94.19 84 SER A C 1
ATOM 630 O O . SER A 1 84 ? -23.098 5.266 26.453 1.00 94.19 84 SER A O 1
ATOM 632 N N . GLN A 1 85 ? -22.479 3.929 28.150 1.00 91.94 85 GLN A N 1
ATOM 633 C CA . GLN A 1 85 ? -21.287 3.400 27.478 1.00 91.94 85 GLN A CA 1
ATOM 634 C C . GLN A 1 85 ? -21.641 2.527 26.265 1.00 91.94 85 GLN A C 1
ATOM 636 O O . GLN A 1 85 ? -20.920 2.531 25.270 1.00 91.94 85 GLN A O 1
ATOM 641 N N . GLU A 1 86 ? -22.761 1.803 26.316 1.00 91.56 86 GLU A N 1
ATOM 642 C CA . GLU A 1 86 ? -23.251 0.994 25.194 1.00 91.56 86 GLU A CA 1
ATOM 643 C C . GLU A 1 86 ? -23.734 1.867 24.022 1.00 91.56 86 GLU A C 1
ATOM 645 O O . GLU A 1 86 ? -23.390 1.601 22.871 1.00 91.56 86 GLU A O 1
ATOM 650 N N . SER A 1 87 ? -24.431 2.972 24.307 1.00 93.19 87 SER A N 1
ATOM 651 C CA . SER A 1 87 ? -24.804 3.973 23.293 1.00 93.19 87 SER A CA 1
ATOM 652 C C . SER A 1 87 ? -23.578 4.589 22.598 1.00 93.19 87 SER A C 1
ATOM 654 O O . SER A 1 87 ? -23.565 4.771 21.372 1.00 93.19 87 SER A O 1
ATOM 656 N N . ASP A 1 88 ? -22.533 4.907 23.368 1.00 91.31 88 ASP A N 1
ATOM 657 C CA . ASP A 1 88 ? -21.278 5.439 22.825 1.00 91.31 88 ASP A CA 1
ATOM 658 C C . ASP A 1 88 ? -20.567 4.391 21.952 1.00 91.31 88 ASP A C 1
ATOM 660 O O . ASP A 1 88 ? -20.143 4.699 20.833 1.00 91.31 88 ASP A O 1
ATOM 664 N N . TYR A 1 89 ? -20.534 3.129 22.399 1.00 92.12 89 TYR A N 1
ATOM 665 C CA . TYR A 1 89 ? -20.035 2.002 21.608 1.00 92.12 89 TYR A CA 1
ATOM 666 C C . TYR A 1 89 ? -20.759 1.870 20.264 1.00 92.12 89 TYR A C 1
ATOM 668 O O . TYR A 1 89 ? -20.098 1.812 19.226 1.00 92.12 89 TYR A O 1
ATOM 676 N N . GLU A 1 90 ? -22.095 1.837 20.253 1.00 92.81 90 GLU A N 1
ATOM 677 C CA . GLU A 1 90 ? -22.873 1.682 19.017 1.00 92.81 90 GLU A CA 1
ATOM 678 C C . GLU A 1 90 ? -22.599 2.818 18.031 1.00 92.81 90 GLU A C 1
ATOM 680 O O . GLU A 1 90 ? -22.456 2.595 16.822 1.00 92.81 90 GLU A O 1
ATOM 685 N N . THR A 1 91 ? -22.481 4.041 18.550 1.00 92.56 91 THR A N 1
ATOM 686 C CA . THR A 1 91 ? -22.175 5.220 17.744 1.00 92.56 91 THR A CA 1
ATOM 687 C C . THR A 1 91 ? -20.793 5.086 17.105 1.00 92.56 91 THR A C 1
ATOM 689 O O . THR A 1 91 ? -20.678 5.162 15.877 1.00 92.56 91 THR A O 1
ATOM 692 N N . GLU A 1 92 ? -19.748 4.833 17.897 1.00 91.12 92 GLU A N 1
ATOM 693 C CA . GLU A 1 92 ? -18.376 4.698 17.392 1.00 91.12 92 GLU A CA 1
ATOM 694 C C . GLU A 1 92 ? -18.208 3.495 16.455 1.00 91.12 92 GLU A C 1
ATOM 696 O O . GLU A 1 92 ? -17.575 3.614 15.400 1.00 91.12 92 GLU A O 1
ATOM 701 N N . ALA A 1 93 ? -18.824 2.356 16.775 1.00 90.38 93 ALA A N 1
ATOM 702 C CA . ALA A 1 93 ? -18.796 1.157 15.943 1.00 90.38 93 ALA A CA 1
ATOM 703 C C . ALA A 1 93 ? -19.468 1.398 14.583 1.00 90.38 93 ALA A C 1
ATOM 705 O O . ALA A 1 93 ? -18.928 1.006 13.543 1.00 90.38 93 ALA A O 1
ATOM 706 N N . ASN A 1 94 ? -20.607 2.100 14.552 1.00 91.69 94 ASN A N 1
ATOM 707 C CA . ASN A 1 94 ? -21.283 2.460 13.306 1.00 91.69 94 ASN A CA 1
ATOM 708 C C . ASN A 1 94 ? -20.410 3.392 12.450 1.00 91.69 94 ASN A C 1
ATOM 710 O O . ASN A 1 94 ? -20.220 3.140 11.256 1.00 91.69 94 ASN A O 1
ATOM 714 N N . TRP A 1 95 ? -19.808 4.419 13.058 1.00 89.19 95 TRP A N 1
ATOM 715 C CA . TRP A 1 95 ? -18.862 5.305 12.373 1.00 89.19 95 TRP A CA 1
ATOM 716 C C . TRP A 1 95 ? -17.667 4.548 11.799 1.00 89.19 95 TRP A C 1
ATOM 718 O O . TRP A 1 95 ? -17.333 4.723 10.625 1.00 89.19 95 TRP A O 1
ATOM 728 N N . ALA A 1 96 ? -17.061 3.661 12.581 1.00 90.31 96 ALA A N 1
ATOM 729 C CA . ALA A 1 96 ? -15.914 2.886 12.143 1.00 90.31 96 ALA A CA 1
ATOM 730 C C . ALA A 1 96 ? -16.283 1.869 11.043 1.00 90.31 96 ALA A C 1
ATOM 732 O O . ALA A 1 96 ? -15.531 1.709 10.079 1.00 90.31 96 ALA A O 1
ATOM 733 N N . SER A 1 97 ? -17.467 1.247 11.113 1.00 88.56 97 SER A N 1
ATOM 734 C CA . SER A 1 97 ? -17.968 0.328 10.078 1.00 88.56 97 SER A CA 1
ATOM 735 C C . SER A 1 97 ? -18.202 1.020 8.732 1.00 88.56 97 SER A C 1
ATOM 737 O O . SER A 1 97 ? -17.882 0.472 7.680 1.00 88.56 97 SER A O 1
ATOM 739 N N . LYS A 1 98 ? -18.696 2.262 8.735 1.00 91.12 98 LYS A N 1
ATOM 740 C CA . LYS A 1 98 ? -18.823 3.068 7.513 1.00 91.12 98 LYS A CA 1
ATOM 741 C C . LYS A 1 98 ? -17.457 3.555 7.040 1.00 91.12 98 LYS A C 1
ATOM 743 O O . LYS A 1 98 ? -17.180 3.562 5.840 1.00 91.12 98 LYS A O 1
ATOM 748 N N . GLY A 1 99 ? -16.591 3.910 7.987 1.00 90.50 99 GLY A N 1
ATOM 749 C CA . GLY A 1 99 ? -15.231 4.375 7.742 1.00 90.50 99 GLY A CA 1
ATOM 750 C C . GLY A 1 99 ? -14.333 3.335 7.075 1.00 90.50 99 GLY A C 1
ATOM 751 O O . GLY A 1 99 ? -13.470 3.717 6.292 1.00 90.50 99 GLY A O 1
ATOM 752 N N . ILE A 1 100 ? -14.546 2.034 7.314 1.00 93.81 100 ILE A N 1
ATOM 753 C CA . ILE A 1 100 ? -13.714 0.966 6.734 1.00 93.81 100 ILE A CA 1
ATOM 754 C C . ILE A 1 100 ? -14.001 0.701 5.250 1.00 93.81 100 ILE A C 1
ATOM 756 O O . ILE A 1 100 ? -13.134 0.194 4.535 1.00 93.81 100 ILE A O 1
ATOM 760 N N . LEU A 1 101 ? -15.192 1.056 4.756 1.00 93.56 101 LEU A N 1
ATOM 761 C CA . LEU A 1 101 ? -15.611 0.735 3.389 1.00 93.56 101 LEU A CA 1
ATOM 762 C C . LEU A 1 101 ? -14.722 1.427 2.346 1.00 93.56 101 LEU A C 1
ATOM 764 O O . LEU A 1 101 ? -14.254 0.796 1.402 1.00 93.56 101 LEU A O 1
ATOM 768 N N . VAL A 1 102 ? -14.444 2.717 2.547 1.00 93.12 102 VAL A N 1
ATOM 769 C CA . VAL A 1 102 ? -13.627 3.534 1.636 1.00 93.12 102 VAL A CA 1
ATOM 770 C C . VAL A 1 102 ? -12.188 3.008 1.494 1.00 93.12 102 VAL A C 1
ATOM 772 O O . VAL A 1 102 ? -11.787 2.725 0.360 1.00 93.12 102 VAL A O 1
ATOM 775 N N . PRO A 1 103 ? -11.400 2.828 2.577 1.00 93.88 103 PRO A N 1
ATOM 776 C CA . PRO A 1 103 ? -10.047 2.294 2.465 1.00 93.88 103 PRO A CA 1
ATOM 777 C C . PRO A 1 103 ? -10.036 0.859 1.934 1.00 93.88 103 PRO A C 1
ATOM 779 O O . PRO A 1 103 ? -9.108 0.506 1.214 1.00 93.88 103 PRO A O 1
ATOM 782 N N . THR A 1 104 ? -11.077 0.057 2.188 1.00 94.19 104 THR A N 1
ATOM 783 C CA . THR A 1 104 ? -11.203 -1.296 1.619 1.00 94.19 104 THR A CA 1
ATOM 784 C C . THR A 1 104 ? -11.389 -1.267 0.103 1.00 94.19 104 THR A C 1
ATOM 786 O O . THR A 1 104 ? -10.687 -1.975 -0.618 1.00 94.19 104 THR A O 1
ATOM 789 N N . CYS A 1 105 ? -12.276 -0.417 -0.415 1.00 95.50 105 CYS A N 1
ATOM 790 C CA . CYS A 1 105 ? -12.444 -0.255 -1.859 1.00 95.50 105 CYS A CA 1
ATOM 791 C C . CYS A 1 105 ? -11.154 0.243 -2.522 1.00 95.50 105 CYS A C 1
ATOM 793 O O . CYS A 1 105 ? -10.730 -0.301 -3.543 1.00 95.50 105 CYS A O 1
ATOM 795 N N . LEU A 1 106 ? -10.494 1.241 -1.924 1.00 95.19 106 LEU A N 1
ATOM 796 C CA . LEU A 1 106 ? -9.236 1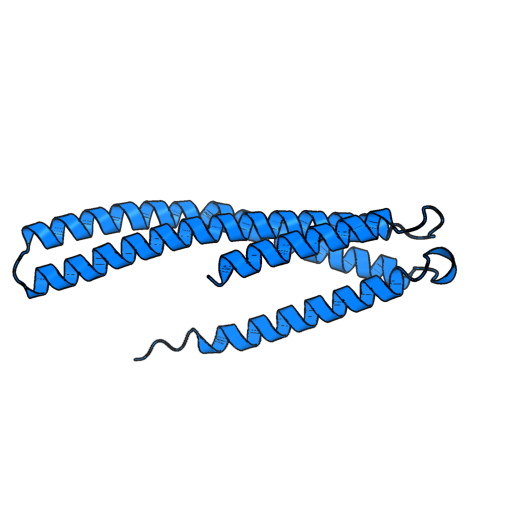.770 -2.447 1.00 95.19 106 LEU A CA 1
ATOM 797 C C . LEU A 1 106 ? -8.122 0.714 -2.414 1.00 95.19 106 LEU A C 1
ATOM 799 O O . LEU A 1 106 ? -7.397 0.563 -3.393 1.00 95.19 106 LEU A O 1
ATOM 803 N N . TYR A 1 107 ? -8.033 -0.067 -1.336 1.00 95.00 107 TYR A N 1
ATOM 804 C CA . TYR A 1 107 ? -7.111 -1.194 -1.220 1.00 95.00 107 TYR A CA 1
ATOM 805 C C . TYR A 1 107 ? -7.273 -2.187 -2.376 1.00 95.00 107 TYR A C 1
ATOM 807 O O . TYR A 1 107 ? -6.285 -2.550 -3.015 1.00 95.00 107 TYR A O 1
ATOM 815 N N . LEU A 1 108 ? -8.511 -2.588 -2.691 1.00 94.62 108 LEU A N 1
ATOM 816 C CA . LEU A 1 108 ? -8.792 -3.522 -3.785 1.00 94.62 108 LEU A CA 1
ATOM 817 C C . LEU A 1 108 ? -8.364 -2.957 -5.144 1.00 94.62 108 LEU A C 1
ATOM 819 O O . LEU A 1 108 ? -7.776 -3.679 -5.952 1.00 94.62 108 LEU A O 1
ATOM 823 N N . VAL A 1 109 ? -8.615 -1.671 -5.394 1.00 97.12 109 VAL A N 1
ATOM 824 C CA . VAL A 1 109 ? -8.191 -1.001 -6.632 1.00 97.12 109 VAL A CA 1
ATOM 825 C C . VAL A 1 109 ? -6.666 -0.968 -6.738 1.00 97.12 109 VAL A C 1
ATOM 827 O O . VAL A 1 109 ? -6.114 -1.346 -7.773 1.00 97.12 109 VAL A O 1
ATOM 830 N N . VAL A 1 110 ? -5.973 -0.577 -5.664 1.00 96.12 110 VAL A N 1
ATOM 831 C CA . VAL A 1 110 ? -4.504 -0.526 -5.634 1.00 96.12 110 VAL A CA 1
ATOM 832 C C . VAL A 1 110 ? -3.907 -1.922 -5.824 1.00 96.12 110 VAL A C 1
ATOM 834 O O . VAL A 1 110 ? -2.955 -2.068 -6.586 1.00 96.12 110 VAL A O 1
ATOM 837 N N . MET A 1 111 ? -4.482 -2.959 -5.208 1.00 94.00 111 MET A N 1
ATOM 838 C CA . MET A 1 111 ? -4.019 -4.342 -5.371 1.00 94.00 111 MET A CA 1
ATOM 839 C C . MET A 1 111 ? -4.162 -4.853 -6.805 1.00 94.00 111 MET A C 1
ATOM 841 O O . MET A 1 111 ? -3.219 -5.427 -7.349 1.00 94.00 111 MET A O 1
ATOM 845 N N . ASN A 1 112 ? -5.301 -4.600 -7.453 1.00 96.25 112 ASN A N 1
ATOM 846 C CA . ASN A 1 112 ? -5.472 -4.938 -8.868 1.00 96.25 112 ASN A CA 1
ATOM 847 C C . ASN A 1 112 ? -4.464 -4.181 -9.745 1.00 96.25 112 ASN A C 1
ATOM 849 O O . ASN A 1 112 ? -3.846 -4.771 -10.631 1.00 96.25 112 ASN A O 1
ATOM 853 N N . GLY A 1 113 ? -4.233 -2.897 -9.454 1.00 96.75 113 GLY A N 1
ATOM 854 C CA . GLY A 1 113 ? -3.203 -2.103 -10.119 1.00 96.75 113 GLY A CA 1
ATOM 855 C C . GLY A 1 113 ? -1.806 -2.706 -9.959 1.00 96.75 113 GLY A C 1
ATOM 856 O O . GLY A 1 113 ? -1.092 -2.855 -10.948 1.00 96.75 113 GLY A O 1
ATOM 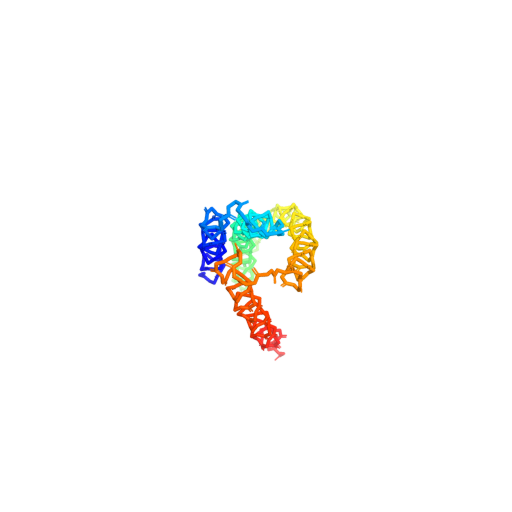857 N N . LEU A 1 114 ? -1.427 -3.111 -8.743 1.00 94.62 114 LEU A N 1
ATOM 858 C CA . LEU A 1 114 ? -0.132 -3.746 -8.476 1.00 94.62 114 LEU A CA 1
ATOM 859 C C . LEU A 1 114 ? 0.038 -5.030 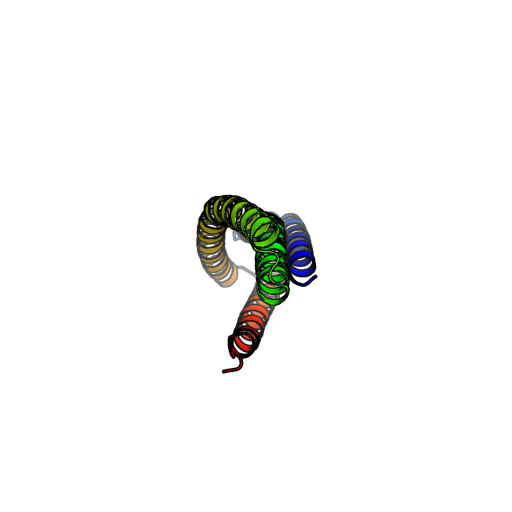-9.288 1.00 94.62 114 LEU A C 1
ATOM 861 O O . LEU A 1 114 ? 1.090 -5.220 -9.887 1.00 94.62 114 LEU A O 1
ATOM 865 N N . MET A 1 115 ? -0.993 -5.873 -9.375 1.00 94.69 115 MET A N 1
ATOM 866 C CA . MET A 1 115 ? -0.955 -7.093 -10.192 1.00 94.69 115 MET A CA 1
ATOM 867 C C . MET A 1 115 ? -0.748 -6.787 -11.684 1.00 94.69 115 MET A C 1
ATOM 869 O O . MET A 1 115 ? 0.073 -7.429 -12.347 1.00 94.69 115 MET A O 1
ATOM 873 N N . ILE A 1 116 ? -1.439 -5.775 -12.217 1.00 97.00 116 ILE A N 1
ATOM 874 C CA . ILE A 1 116 ? -1.284 -5.340 -13.614 1.00 97.00 116 ILE A CA 1
ATOM 875 C C . ILE A 1 116 ? 0.134 -4.807 -13.862 1.00 97.00 116 ILE A C 1
ATOM 877 O O . ILE A 1 116 ? 0.778 -5.188 -14.836 1.00 97.00 116 ILE A O 1
ATOM 881 N N . PHE A 1 117 ? 0.661 -3.964 -12.975 1.00 96.12 117 PHE A N 1
ATOM 882 C CA . PHE A 1 117 ? 2.004 -3.405 -13.145 1.00 96.12 117 PHE A CA 1
ATOM 883 C C . PHE A 1 117 ? 3.117 -4.429 -12.917 1.00 96.12 117 PHE A C 1
ATOM 885 O O . PHE A 1 117 ? 4.143 -4.357 -13.591 1.00 96.12 117 PHE A O 1
ATOM 892 N N . TRP A 1 118 ? 2.919 -5.411 -12.037 1.00 95.81 118 TRP A N 1
ATOM 893 C CA . TRP A 1 118 ? 3.858 -6.518 -11.872 1.00 95.81 118 TRP A CA 1
ATOM 894 C C . TRP A 1 118 ? 3.915 -7.398 -13.113 1.00 95.81 118 TRP A C 1
ATOM 896 O O . TRP A 1 118 ? 5.005 -7.674 -13.608 1.00 95.81 118 TRP A O 1
ATOM 906 N N . THR A 1 119 ? 2.760 -7.800 -13.648 1.00 96.25 119 THR A N 1
ATOM 907 C CA . THR A 1 119 ? 2.707 -8.593 -14.887 1.00 96.25 119 THR A CA 1
ATOM 908 C C . THR A 1 119 ? 3.312 -7.823 -16.059 1.00 96.25 119 THR A C 1
ATOM 910 O O . THR A 1 119 ? 4.160 -8.364 -16.767 1.00 96.25 119 THR A O 1
ATOM 913 N N . PHE A 1 120 ? 2.977 -6.537 -16.207 1.00 97.00 120 PHE A N 1
ATOM 914 C CA . PHE A 1 120 ? 3.618 -5.650 -17.177 1.00 97.00 120 PHE A CA 1
ATOM 915 C C . PHE A 1 120 ? 5.141 -5.591 -16.986 1.00 97.00 120 PHE A C 1
ATOM 917 O O . PHE A 1 120 ? 5.887 -5.797 -17.940 1.00 97.00 120 PHE A O 1
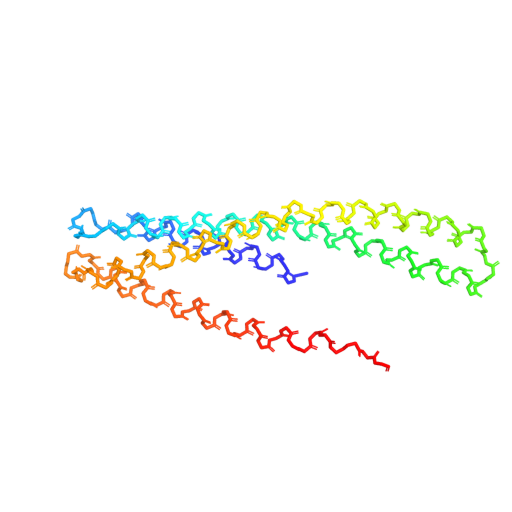ATOM 924 N N . GLY A 1 121 ? 5.619 -5.382 -15.757 1.00 95.88 121 GLY A N 1
ATOM 925 C CA . GLY A 1 121 ? 7.043 -5.350 -15.429 1.00 95.88 121 GLY A CA 1
ATOM 926 C C . GLY A 1 121 ? 7.768 -6.649 -15.783 1.00 95.88 121 GLY A C 1
ATOM 927 O O . GLY A 1 121 ? 8.847 -6.591 -16.364 1.00 95.88 121 GLY A O 1
ATOM 928 N N . VAL A 1 122 ? 7.152 -7.809 -15.527 1.00 96.88 122 VAL A N 1
ATOM 929 C CA . VAL A 1 122 ? 7.699 -9.123 -15.905 1.00 96.88 122 VAL A CA 1
ATOM 930 C C . VAL A 1 122 ? 7.856 -9.229 -17.421 1.00 96.88 122 VAL A C 1
ATOM 932 O O . VAL A 1 122 ? 8.933 -9.588 -17.894 1.00 96.88 122 VAL A O 1
ATOM 935 N N . PHE A 1 123 ? 6.835 -8.860 -18.202 1.00 97.06 123 PHE A N 1
ATOM 936 C CA . PHE A 1 123 ? 6.937 -8.881 -19.666 1.00 97.06 123 PHE A CA 1
ATOM 937 C C . PHE A 1 123 ? 8.033 -7.951 -20.197 1.00 97.06 123 PHE A C 1
ATOM 939 O O . PHE A 1 123 ? 8.720 -8.309 -21.155 1.00 97.06 123 PHE A O 1
ATOM 946 N N . GLN A 1 124 ? 8.216 -6.782 -19.577 1.00 95.81 124 GLN A N 1
ATOM 947 C CA . GLN A 1 124 ? 9.268 -5.837 -19.954 1.00 95.81 124 GLN A CA 1
ATOM 948 C C . GLN A 1 124 ? 10.658 -6.342 -19.553 1.00 95.81 124 GLN A C 1
ATOM 950 O O . GLN A 1 124 ? 11.595 -6.215 -20.336 1.00 95.81 124 GLN A O 1
ATOM 955 N N . ALA A 1 125 ? 10.796 -6.942 -18.370 1.00 94.00 125 ALA A N 1
ATOM 956 C CA . ALA A 1 125 ? 12.056 -7.493 -17.882 1.00 94.00 125 ALA A CA 1
ATOM 957 C C . ALA A 1 125 ? 12.528 -8.690 -18.720 1.00 94.00 125 ALA A C 1
ATOM 959 O O . ALA A 1 125 ? 13.719 -8.811 -18.981 1.00 94.00 125 ALA A O 1
ATOM 960 N N . LEU A 1 126 ? 11.607 -9.535 -19.200 1.00 95.38 126 LEU A N 1
ATOM 961 C CA . LEU A 1 126 ? 11.929 -10.652 -20.099 1.00 95.38 126 LEU A CA 1
ATOM 962 C C . LEU A 1 126 ? 12.424 -10.198 -21.483 1.00 95.38 126 LEU A C 1
ATOM 964 O O . LEU A 1 126 ? 13.128 -10.945 -22.155 1.00 95.38 126 LEU A O 1
ATOM 968 N N . GLN A 1 127 ? 12.051 -8.992 -21.916 1.00 94.75 127 GLN A N 1
ATOM 969 C CA . GLN A 1 127 ? 12.455 -8.406 -23.201 1.00 94.75 127 GLN A CA 1
ATOM 970 C C . GLN A 1 127 ? 13.632 -7.423 -23.073 1.00 94.75 127 GLN A C 1
ATOM 972 O O . GLN A 1 127 ? 14.090 -6.865 -24.076 1.00 94.75 127 GLN A O 1
ATOM 977 N N . ALA A 1 128 ? 14.099 -7.162 -21.850 1.00 92.75 128 ALA A N 1
ATOM 978 C CA . ALA A 1 128 ? 15.147 -6.189 -21.594 1.00 92.75 128 ALA A CA 1
ATOM 979 C C . ALA A 1 128 ? 16.505 -6.706 -22.087 1.00 92.75 128 ALA A C 1
ATOM 981 O O . ALA A 1 128 ? 16.913 -7.825 -21.790 1.00 92.75 128 ALA A O 1
ATOM 982 N N . ASP A 1 129 ? 17.217 -5.860 -22.826 1.00 91.19 129 ASP A N 1
ATOM 983 C CA . ASP A 1 129 ? 18.609 -6.095 -23.201 1.00 91.19 129 ASP A CA 1
ATOM 984 C C . ASP A 1 129 ? 19.504 -5.506 -22.098 1.00 91.19 129 ASP A C 1
ATOM 986 O O . ASP A 1 129 ? 19.619 -4.280 -21.968 1.00 91.19 129 ASP A O 1
ATOM 990 N N . ASP A 1 130 ? 20.102 -6.369 -21.268 1.00 85.31 130 ASP A N 1
ATOM 991 C CA . ASP A 1 130 ? 20.851 -5.969 -20.066 1.00 85.31 130 ASP A CA 1
ATOM 992 C C . ASP A 1 130 ? 21.952 -4.939 -20.357 1.00 85.31 130 ASP A C 1
ATOM 994 O O . ASP A 1 130 ? 22.172 -4.027 -19.552 1.00 85.31 130 ASP A O 1
ATOM 998 N N . MET A 1 131 ? 22.593 -5.024 -21.531 1.00 88.38 131 MET A N 1
ATOM 999 C CA . MET A 1 131 ? 23.646 -4.088 -21.938 1.00 88.38 131 MET A CA 1
ATOM 1000 C C . MET A 1 131 ? 23.110 -2.668 -22.157 1.00 88.38 131 MET A C 1
ATOM 1002 O O . MET A 1 131 ? 23.799 -1.694 -21.859 1.00 88.38 131 MET A O 1
ATOM 1006 N N . LYS A 1 132 ? 21.877 -2.530 -22.659 1.00 91.00 132 LYS A N 1
ATOM 1007 C CA . LYS A 1 132 ? 21.254 -1.225 -22.955 1.00 91.00 132 LYS A CA 1
ATOM 1008 C C . LYS A 1 132 ? 20.507 -0.640 -21.766 1.00 91.00 132 LYS A C 1
ATOM 1010 O O . LYS A 1 132 ? 20.334 0.577 -21.691 1.00 91.00 132 LYS A O 1
ATOM 1015 N N . CYS A 1 133 ? 20.056 -1.499 -20.858 1.00 90.06 133 CYS A N 1
ATOM 1016 C CA . CYS A 1 133 ? 19.244 -1.122 -19.707 1.00 90.06 133 CYS A CA 1
ATOM 1017 C C . CYS A 1 133 ? 20.049 -0.996 -18.403 1.00 90.06 133 CYS A C 1
ATOM 1019 O O . CYS A 1 133 ? 19.455 -0.777 -17.350 1.00 90.06 133 CYS A O 1
ATOM 1021 N N . GLY A 1 134 ? 21.383 -1.114 -18.451 1.00 88.69 134 GLY A N 1
ATOM 1022 C CA . GLY A 1 134 ? 22.263 -0.836 -17.310 1.00 88.69 134 GLY A CA 1
ATOM 1023 C C . GLY A 1 134 ? 22.007 -1.737 -16.098 1.00 88.69 134 GLY A C 1
ATOM 1024 O O . GLY A 1 134 ? 22.099 -1.275 -14.965 1.00 88.69 134 GLY A O 1
ATOM 1025 N N . GLY A 1 135 ? 21.617 -2.996 -16.327 1.00 90.50 135 GLY A N 1
ATOM 1026 C CA . GLY A 1 135 ? 21.295 -3.948 -15.256 1.00 90.50 135 GLY A CA 1
ATOM 1027 C C . GLY A 1 135 ? 19.939 -3.730 -14.569 1.00 90.50 135 GLY A C 1
ATOM 1028 O O . GLY A 1 135 ? 19.653 -4.372 -13.559 1.00 90.50 135 GLY A O 1
ATOM 1029 N N . ALA A 1 136 ? 19.068 -2.864 -15.099 1.00 91.12 136 ALA A N 1
ATOM 1030 C CA . ALA A 1 136 ? 17.747 -2.624 -14.516 1.00 91.12 136 ALA A CA 1
ATOM 1031 C C . ALA A 1 136 ? 16.849 -3.880 -14.487 1.00 91.12 136 ALA A C 1
ATOM 1033 O O . ALA A 1 136 ? 16.033 -4.025 -13.576 1.00 91.12 136 ALA A O 1
ATOM 1034 N N . GLY A 1 137 ? 17.033 -4.811 -15.433 1.00 92.50 137 GLY A N 1
ATOM 1035 C CA . GLY A 1 137 ? 16.358 -6.113 -15.426 1.00 92.50 137 GLY A CA 1
ATOM 1036 C C . GLY A 1 137 ? 16.710 -6.940 -14.187 1.00 92.50 137 GLY A C 1
ATOM 1037 O O . GLY A 1 137 ? 15.819 -7.436 -13.501 1.00 92.50 137 GLY A O 1
ATOM 1038 N N . PHE A 1 138 ? 17.996 -7.011 -13.829 1.00 93.44 138 PHE A N 1
ATOM 1039 C CA . PHE A 1 138 ? 18.446 -7.686 -12.608 1.00 93.44 138 PHE A CA 1
ATOM 1040 C C . PHE A 1 138 ? 17.825 -7.071 -11.347 1.00 93.44 138 PHE A C 1
ATOM 1042 O O . PHE A 1 138 ? 17.287 -7.792 -10.506 1.00 93.44 138 PHE A O 1
ATOM 1049 N N . VAL A 1 139 ? 17.833 -5.738 -11.235 1.00 93.56 139 VAL A N 1
ATOM 1050 C CA . VAL A 1 139 ? 17.224 -5.033 -10.093 1.00 93.56 139 VAL A CA 1
ATOM 1051 C C . VAL A 1 139 ? 15.727 -5.335 -9.988 1.00 93.56 139 VAL A C 1
ATOM 1053 O O . VAL A 1 139 ? 15.235 -5.587 -8.888 1.00 93.56 139 VAL A O 1
ATOM 1056 N N . PHE A 1 140 ? 15.008 -5.361 -11.116 1.00 94.38 140 PHE A N 1
ATOM 1057 C CA . PHE A 1 140 ? 13.588 -5.716 -11.141 1.00 94.38 140 PHE A CA 1
ATOM 1058 C C . PHE A 1 140 ? 13.347 -7.105 -10.539 1.00 94.38 140 PHE A C 1
ATOM 1060 O O . PHE A 1 140 ? 12.506 -7.248 -9.652 1.00 94.38 140 PHE A O 1
ATOM 1067 N N . TRP A 1 141 ? 14.117 -8.112 -10.957 1.00 95.06 141 TRP A N 1
ATOM 1068 C CA . TRP A 1 141 ? 13.980 -9.475 -10.440 1.00 95.06 141 TRP A CA 1
ATOM 1069 C C . TRP A 1 141 ? 14.301 -9.582 -8.950 1.00 95.06 141 TRP A C 1
ATOM 1071 O O . TRP A 1 141 ? 13.586 -10.272 -8.224 1.00 95.06 141 TRP A O 1
ATOM 1081 N N . VAL A 1 142 ? 15.322 -8.868 -8.469 1.00 94.25 142 VAL A N 1
ATOM 1082 C CA . VAL A 1 142 ? 15.644 -8.823 -7.035 1.00 94.25 142 VAL A CA 1
ATOM 1083 C C . VAL A 1 142 ? 14.470 -8.259 -6.235 1.00 94.25 142 VAL A C 1
ATOM 1085 O O . VAL A 1 142 ? 14.040 -8.873 -5.258 1.00 94.25 142 VAL A O 1
ATOM 1088 N N . LEU A 1 143 ? 13.908 -7.123 -6.659 1.00 92.62 143 LEU A N 1
ATOM 1089 C CA . LEU A 1 143 ? 12.762 -6.522 -5.974 1.00 92.62 143 LEU A CA 1
ATOM 1090 C C . LEU A 1 143 ? 11.504 -7.392 -6.066 1.00 92.62 143 LEU A C 1
ATOM 1092 O O . LEU A 1 143 ? 10.758 -7.479 -5.091 1.00 92.62 143 LEU A O 1
ATOM 1096 N N . PHE A 1 144 ? 11.285 -8.067 -7.196 1.00 92.75 144 PHE A N 1
ATOM 1097 C CA . PHE A 1 144 ? 10.183 -9.010 -7.376 1.00 92.75 144 PHE A CA 1
ATOM 1098 C C . PHE A 1 144 ? 10.277 -10.182 -6.397 1.00 92.75 144 PHE A C 1
ATOM 1100 O O . PHE A 1 144 ? 9.318 -10.467 -5.680 1.00 92.75 144 PHE A O 1
ATOM 1107 N N . VAL A 1 145 ? 11.447 -10.820 -6.299 1.00 93.69 145 VAL A N 1
ATOM 1108 C CA . VAL A 1 145 ? 11.676 -11.932 -5.365 1.00 93.69 145 VAL A CA 1
ATOM 1109 C C . VAL A 1 145 ? 11.525 -11.469 -3.918 1.00 93.69 145 VAL A C 1
ATOM 1111 O O . VAL A 1 145 ? 10.847 -12.135 -3.139 1.00 93.69 145 VAL A O 1
ATOM 1114 N N . LEU A 1 146 ? 12.085 -10.311 -3.554 1.00 89.94 146 LEU A N 1
ATOM 1115 C CA . LEU A 1 146 ? 11.920 -9.747 -2.211 1.00 89.94 146 LEU A CA 1
ATOM 1116 C C . LEU A 1 146 ? 10.446 -9.494 -1.871 1.00 89.94 146 LEU A C 1
ATOM 1118 O O . LEU A 1 146 ? 10.015 -9.782 -0.754 1.00 89.94 146 LEU A O 1
ATOM 1122 N N . ASN A 1 147 ? 9.662 -8.992 -2.828 1.00 88.06 147 ASN A N 1
ATOM 1123 C CA . ASN A 1 147 ? 8.233 -8.765 -2.637 1.00 88.06 147 ASN A CA 1
ATOM 1124 C C . ASN A 1 147 ? 7.467 -10.088 -2.453 1.00 88.06 147 ASN A C 1
ATOM 1126 O O . ASN A 1 147 ? 6.661 -10.197 -1.530 1.00 88.06 147 ASN A O 1
ATOM 1130 N N . MET A 1 148 ? 7.785 -11.113 -3.250 1.00 87.25 148 MET A N 1
ATOM 1131 C CA . MET A 1 148 ? 7.199 -12.453 -3.121 1.00 87.25 148 MET A CA 1
ATOM 1132 C C . MET A 1 148 ? 7.529 -13.103 -1.777 1.00 87.25 148 MET A C 1
ATOM 1134 O O . MET A 1 148 ? 6.639 -13.623 -1.109 1.00 87.25 148 MET A O 1
ATOM 1138 N N . VAL A 1 149 ? 8.785 -13.019 -1.330 1.00 88.00 149 VAL A N 1
ATOM 1139 C CA . VAL A 1 149 ? 9.197 -13.526 -0.013 1.00 88.00 149 VAL A CA 1
ATOM 1140 C C . VAL A 1 149 ? 8.430 -12.814 1.099 1.00 88.00 149 VAL A C 1
ATOM 1142 O O . VAL A 1 149 ? 7.908 -13.471 1.997 1.00 88.00 149 VAL A O 1
ATOM 1145 N N . ASN A 1 150 ? 8.298 -11.488 1.026 1.00 83.25 150 ASN A N 1
ATOM 1146 C CA . ASN A 1 150 ? 7.533 -10.725 2.008 1.00 83.25 150 ASN A CA 1
ATOM 1147 C C . ASN A 1 150 ? 6.044 -11.129 2.020 1.00 83.25 150 ASN A C 1
ATOM 1149 O O . ASN A 1 150 ? 5.460 -11.323 3.087 1.00 83.25 150 ASN A O 1
ATOM 1153 N N . CYS A 1 151 ? 5.444 -11.345 0.846 1.00 79.75 151 CYS A N 1
ATOM 1154 C CA . CYS A 1 151 ? 4.073 -11.840 0.725 1.00 79.75 151 CYS A CA 1
ATOM 1155 C C . CYS A 1 151 ? 3.899 -13.228 1.379 1.00 79.75 151 CYS A C 1
ATOM 1157 O O . CYS A 1 151 ? 2.967 -13.439 2.163 1.00 79.75 151 CYS A O 1
ATOM 1159 N N . CYS A 1 152 ? 4.838 -14.150 1.145 1.00 80.00 152 CYS A N 1
ATOM 1160 C CA . CYS A 1 152 ? 4.827 -15.484 1.749 1.00 80.00 152 CYS A CA 1
ATOM 1161 C C . CYS A 1 152 ? 4.988 -15.438 3.279 1.00 80.00 152 CYS A C 1
ATOM 1163 O O . CYS A 1 152 ? 4.255 -16.116 3.999 1.00 80.00 152 CYS A O 1
ATOM 1165 N N . LEU A 1 153 ? 5.905 -14.610 3.794 1.00 79.56 153 LEU A N 1
ATOM 1166 C CA . LEU A 1 153 ? 6.139 -14.456 5.237 1.00 79.56 153 LEU A CA 1
ATOM 1167 C C . LEU A 1 153 ? 4.955 -13.795 5.960 1.00 79.56 153 LEU A C 1
ATOM 1169 O O . LEU A 1 153 ? 4.595 -14.194 7.071 1.00 79.56 153 LEU A O 1
ATOM 1173 N N . SER A 1 154 ? 4.318 -12.815 5.317 1.00 72.19 154 SER A N 1
ATOM 1174 C CA . SER A 1 154 ? 3.110 -12.159 5.835 1.00 72.19 154 SER A CA 1
ATOM 1175 C C . SER A 1 154 ? 1.926 -13.130 5.928 1.00 72.19 154 SER A C 1
ATOM 1177 O O . SER A 1 154 ? 1.144 -13.083 6.874 1.00 72.19 154 SER A O 1
ATOM 1179 N N . SER A 1 155 ? 1.816 -14.060 4.976 1.00 68.75 155 SER A N 1
ATOM 1180 C CA . SER A 1 155 ? 0.758 -15.079 4.977 1.00 68.75 155 SER A CA 1
ATOM 1181 C C . SER A 1 155 ? 0.947 -16.107 6.100 1.00 68.75 155 SER A C 1
ATOM 1183 O O . SER A 1 155 ? -0.022 -16.494 6.748 1.00 68.75 155 SER A O 1
ATOM 1185 N N . ALA A 1 156 ? 2.193 -16.501 6.388 1.00 64.81 156 ALA A N 1
ATOM 1186 C CA . ALA A 1 156 ? 2.508 -17.459 7.453 1.00 64.81 156 ALA A CA 1
ATOM 1187 C C . ALA A 1 156 ? 2.218 -16.921 8.869 1.00 64.81 156 ALA A C 1
ATOM 1189 O O . ALA A 1 156 ? 1.906 -17.688 9.779 1.00 64.81 156 ALA A O 1
ATOM 1190 N N . THR A 1 157 ? 2.305 -15.604 9.065 1.00 59.00 157 THR A N 1
ATOM 1191 C CA . THR A 1 157 ? 2.062 -14.958 10.365 1.00 59.00 157 THR A CA 1
ATOM 1192 C C . THR A 1 157 ? 0.578 -14.690 10.635 1.00 59.00 157 THR A C 1
ATOM 1194 O O . THR A 1 157 ? 0.163 -14.708 11.793 1.00 59.00 157 THR A O 1
ATOM 1197 N N . GLY A 1 158 ? -0.245 -14.522 9.593 1.00 51.84 158 GLY A N 1
ATOM 1198 C CA . GLY A 1 158 ? -1.694 -14.318 9.727 1.00 51.84 158 GLY A CA 1
ATOM 1199 C C . GLY A 1 158 ? -2.451 -15.534 10.276 1.00 51.84 158 GLY A C 1
ATOM 1200 O O . GLY A 1 158 ? -3.418 -15.372 11.019 1.00 51.84 158 GLY A O 1
ATOM 1201 N N . THR A 1 159 ? -1.983 -16.752 9.995 1.00 45.53 159 THR A N 1
ATOM 1202 C CA . THR A 1 159 ? -2.594 -17.997 10.497 1.00 45.53 159 THR A CA 1
ATOM 1203 C C . THR A 1 159 ? -2.517 -18.163 12.016 1.00 45.53 159 THR A C 1
ATOM 1205 O O . THR A 1 159 ? -3.368 -18.838 12.588 1.00 45.53 159 THR A O 1
ATOM 1208 N N . SER A 1 160 ? -1.562 -17.516 12.690 1.00 46.81 160 SER A N 1
ATOM 1209 C CA . SER A 1 160 ? -1.430 -17.608 14.152 1.00 46.81 160 SER A CA 1
ATOM 1210 C C . SER A 1 160 ? -2.322 -16.621 14.914 1.00 46.81 160 SER A C 1
ATOM 1212 O O . SER A 1 160 ? -2.579 -16.829 16.094 1.00 46.81 160 SER A O 1
ATOM 1214 N N . ALA A 1 161 ? -2.816 -15.555 14.271 1.00 44.34 161 ALA A N 1
ATOM 1215 C CA . ALA A 1 161 ? -3.598 -14.507 14.938 1.00 44.34 161 ALA A CA 1
ATOM 1216 C C . ALA A 1 161 ? -5.107 -14.814 15.045 1.00 44.34 161 ALA A C 1
ATOM 1218 O O . ALA A 1 161 ? -5.801 -14.176 15.831 1.00 44.34 161 ALA A O 1
ATOM 1219 N N . TYR A 1 162 ? -5.615 -15.791 14.285 1.00 43.03 162 TYR A N 1
ATOM 1220 C CA . TYR A 1 162 ? -7.026 -16.213 14.310 1.00 43.03 162 TYR A CA 1
ATOM 1221 C C . TYR A 1 162 ? -7.319 -17.373 15.271 1.00 43.03 162 TYR A C 1
ATOM 1223 O O . TYR A 1 162 ? -8.449 -17.862 15.309 1.00 43.03 162 TYR A O 1
ATOM 1231 N N . GLN A 1 163 ? -6.348 -17.813 16.076 1.00 40.00 163 GLN A N 1
ATOM 1232 C CA . GLN A 1 163 ? -6.653 -18.688 17.206 1.00 40.00 163 GLN A CA 1
ATOM 1233 C C . GLN A 1 163 ? -7.292 -17.850 18.315 1.00 40.00 163 GLN A C 1
ATOM 1235 O O . GLN A 1 163 ? -6.623 -17.388 19.236 1.00 40.00 163 GLN A O 1
ATOM 1240 N N . VAL A 1 164 ? -8.603 -17.630 18.193 1.00 42.53 164 VAL A N 1
ATOM 1241 C CA . VAL A 1 164 ? -9.442 -17.200 19.312 1.00 42.53 164 VAL A CA 1
ATOM 1242 C C . VAL A 1 164 ? -9.269 -18.262 20.404 1.00 42.53 164 VAL A C 1
ATOM 1244 O O . VAL A 1 164 ? -9.540 -19.433 20.122 1.00 42.53 164 VAL A O 1
ATOM 1247 N N . PRO A 1 165 ? -8.773 -17.920 21.606 1.00 45.28 165 PRO A N 1
ATOM 1248 C CA . PRO A 1 165 ? -8.822 -18.857 22.717 1.00 45.28 165 PRO A CA 1
ATOM 1249 C C . PRO A 1 165 ? -10.299 -19.168 22.984 1.00 45.28 165 PRO A C 1
ATOM 1251 O O . PRO A 1 165 ? -11.079 -18.254 23.251 1.00 45.28 165 PRO A O 1
ATOM 1254 N N . GLN A 1 166 ? -10.679 -20.435 22.799 1.00 39.75 166 GLN A N 1
ATOM 1255 C CA . GLN A 1 166 ? -11.987 -20.948 23.209 1.00 39.75 166 GLN A CA 1
ATOM 1256 C C . GLN A 1 166 ? -12.075 -21.045 24.728 1.00 39.75 166 GLN A C 1
ATOM 1258 O O . GLN A 1 166 ? -11.037 -21.369 25.352 1.00 39.75 166 GLN A O 1
#

Secondary structure (DSSP, 8-state):
-HHHHHHHHHHHHHHHHHHHHHHS-TT-SS-HHHHHHHHHHHHHHHHHHHHHHHHHHHHHHHHHHHHHHHHHHHHTT-HHHHHHHHHHHHHHHHHHHHHHHHHHHHHHHHHHHHHHHHHHHHHHHHT--HHHHTTHHHHHHHHHHHHHHHHHHHHHHHHHHT----

Radius of gyration: 22.46 Å; chains: 1; bounding box: 51×29×65 Å

Organism: NCBI:txid1333877